Protein AF-A0A2D6E427-F1 (afdb_monomer_lite)

Sequence (183 aa):
AFHEANWQTKQHKFNTPLPWEFDEELAKQRVQNMKKRNGVFSLFGDIAFYYLNYLDYFIENYPTLKIVHIYRDKESVVNSYLAKTSKEESLREYDNWTTNAKSIDKIWTPCFPKYDTADKKEAIGLYYDEYIEATKKYKNRMLEINVEEINTFEGRSRIFEYLEIPYSSRKYDAVRENAILNL

pLDDT: mean 85.45, std 18.9, range [26.45, 98.62]

Structure (mmCIF, N/CA/C/O backbone):
data_AF-A0A2D6E427-F1
#
_entry.id   AF-A0A2D6E427-F1
#
loop_
_atom_site.group_PDB
_atom_site.id
_atom_site.type_symbol
_atom_site.label_atom_id
_atom_site.label_alt_id
_atom_site.label_comp_id
_atom_site.label_asym_id
_atom_site.label_entity_id
_atom_site.label_seq_id
_atom_site.pdbx_PDB_ins_code
_atom_site.Cartn_x
_atom_site.Cartn_y
_atom_site.Cartn_z
_atom_site.occupancy
_atom_site.B_iso_or_equiv
_atom_site.auth_seq_id
_atom_site.auth_comp_id
_atom_site.auth_asym_id
_atom_site.auth_atom_id
_atom_site.pdbx_PDB_model_num
ATOM 1 N N . ALA A 1 1 ? 0.350 12.565 19.044 1.00 27.22 1 ALA A N 1
ATOM 2 C CA . ALA A 1 1 ? 1.233 13.111 17.999 1.00 27.22 1 ALA A CA 1
ATOM 3 C C . ALA A 1 1 ? 1.230 12.118 16.847 1.00 27.22 1 ALA A C 1
ATOM 5 O O . ALA A 1 1 ? 1.673 10.993 17.045 1.00 27.22 1 ALA A O 1
ATOM 6 N N . PHE A 1 2 ? 0.637 12.471 15.704 1.00 26.45 2 PHE A N 1
ATOM 7 C CA . PHE A 1 2 ? 0.797 11.676 14.485 1.00 26.45 2 PHE A CA 1
ATOM 8 C C . PHE A 1 2 ? 2.285 11.732 14.138 1.00 26.45 2 PHE A C 1
ATOM 10 O O . PHE A 1 2 ? 2.817 12.809 13.885 1.00 26.45 2 PHE A O 1
ATOM 17 N N . HIS A 1 3 ? 2.984 10.604 14.250 1.00 30.56 3 HIS A N 1
ATOM 18 C CA . HIS A 1 3 ? 4.378 10.529 13.841 1.00 30.56 3 HIS A CA 1
ATOM 19 C C . HIS A 1 3 ? 4.402 10.506 12.319 1.00 30.56 3 HIS A C 1
ATOM 21 O O . HIS A 1 3 ? 4.300 9.449 11.701 1.00 30.56 3 HIS A O 1
ATOM 27 N N . GLU A 1 4 ? 4.472 11.703 11.743 1.00 32.72 4 GLU A N 1
ATOM 28 C CA . GLU A 1 4 ? 4.736 11.925 10.332 1.00 32.72 4 GLU A CA 1
ATOM 29 C C . GLU A 1 4 ? 5.910 11.044 9.897 1.00 32.72 4 GLU A C 1
ATOM 31 O O . GLU A 1 4 ? 6.992 11.059 10.498 1.00 32.72 4 GLU A O 1
ATOM 36 N N . ALA A 1 5 ? 5.697 10.263 8.838 1.00 37.47 5 ALA A N 1
ATOM 37 C CA . ALA A 1 5 ? 6.803 9.825 8.011 1.00 37.47 5 ALA A CA 1
ATOM 38 C C . ALA A 1 5 ? 7.556 11.099 7.616 1.00 37.47 5 ALA A C 1
ATOM 40 O O . ALA A 1 5 ? 7.002 11.972 6.954 1.00 37.47 5 ALA A O 1
ATOM 41 N N . ASN A 1 6 ? 8.782 11.266 8.107 1.00 33.50 6 ASN A N 1
ATOM 42 C CA . ASN A 1 6 ? 9.575 12.433 7.770 1.00 33.50 6 ASN A CA 1
ATOM 43 C C . ASN A 1 6 ? 10.082 12.249 6.333 1.00 33.50 6 ASN A C 1
ATOM 45 O O . ASN A 1 6 ? 11.146 11.674 6.096 1.00 33.50 6 ASN A O 1
ATOM 49 N N . TRP A 1 7 ? 9.269 12.677 5.365 1.00 36.25 7 TRP A N 1
ATOM 50 C CA . TRP A 1 7 ? 9.547 12.547 3.932 1.00 36.25 7 TRP A CA 1
ATOM 51 C C . TRP A 1 7 ? 10.840 13.269 3.528 1.00 36.25 7 TRP A C 1
ATOM 53 O O . TRP A 1 7 ? 11.494 12.862 2.571 1.00 36.25 7 TRP A O 1
ATOM 63 N N . GLN A 1 8 ? 11.255 14.289 4.290 1.00 33.56 8 GLN A N 1
ATOM 64 C CA . GLN A 1 8 ? 12.453 15.084 4.010 1.00 33.56 8 GLN A CA 1
ATOM 65 C C . GLN A 1 8 ? 13.760 14.345 4.320 1.00 33.56 8 GLN A C 1
ATOM 67 O O . GLN A 1 8 ? 14.773 14.611 3.679 1.00 33.56 8 GLN A O 1
ATOM 72 N N . THR A 1 9 ? 13.767 13.392 5.258 1.00 37.06 9 THR A N 1
ATOM 73 C CA . THR A 1 9 ? 14.988 12.646 5.616 1.00 37.06 9 THR A CA 1
ATOM 74 C C . THR A 1 9 ? 15.043 11.241 5.022 1.00 37.06 9 THR A C 1
ATOM 76 O O . THR A 1 9 ? 16.031 10.541 5.240 1.00 37.06 9 THR A O 1
ATOM 79 N N . LYS A 1 10 ? 13.992 10.797 4.306 1.00 41.84 10 LYS A N 1
ATOM 80 C CA . LYS A 1 10 ? 13.805 9.403 3.838 1.00 41.84 10 LYS A CA 1
ATOM 81 C C . LYS A 1 10 ? 14.060 8.345 4.929 1.00 41.84 10 LYS A C 1
ATOM 83 O O . LYS A 1 10 ? 14.270 7.173 4.631 1.00 41.84 10 LYS A O 1
ATOM 88 N N . GLN A 1 11 ? 14.038 8.745 6.199 1.00 38.62 11 GLN A N 1
ATOM 89 C CA . GLN A 1 11 ? 14.210 7.870 7.344 1.00 38.62 11 GLN A CA 1
ATOM 90 C C . GLN A 1 11 ? 12.871 7.770 8.054 1.00 38.62 11 GLN A C 1
ATOM 92 O O . GLN A 1 11 ? 12.480 8.641 8.835 1.00 38.62 11 GLN A O 1
ATOM 97 N N . HIS A 1 12 ? 12.204 6.637 7.862 1.00 47.53 12 HIS A N 1
ATOM 98 C CA . HIS A 1 12 ? 11.320 6.116 8.889 1.00 47.53 12 HIS A CA 1
ATOM 99 C C . HIS A 1 12 ? 12.203 5.790 10.098 1.00 47.53 12 HIS A C 1
ATOM 101 O O . HIS A 1 12 ? 12.677 4.666 10.224 1.00 47.53 12 HIS A O 1
ATOM 107 N N . LYS A 1 13 ? 12.455 6.766 10.984 1.00 44.38 13 LYS A N 1
ATOM 108 C CA . LYS A 1 13 ? 13.312 6.611 12.181 1.00 44.38 13 LYS A CA 1
ATOM 109 C C . LYS A 1 13 ? 12.976 5.382 13.047 1.00 44.38 13 LYS A C 1
ATOM 111 O O . LYS A 1 13 ? 13.760 5.039 13.921 1.00 44.38 13 LYS A O 1
ATOM 116 N N . PHE A 1 14 ? 11.832 4.730 12.814 1.00 49.75 14 PHE A N 1
ATOM 117 C CA . PHE A 1 14 ? 11.330 3.627 13.622 1.00 49.75 14 PHE A CA 1
ATOM 118 C C . PHE A 1 14 ? 10.862 2.383 12.846 1.00 49.75 14 PHE A C 1
ATOM 120 O O . PHE A 1 14 ? 10.553 1.400 13.506 1.00 49.75 14 PHE A O 1
ATOM 127 N N . ASN A 1 15 ? 10.791 2.389 11.505 1.00 65.88 15 ASN A N 1
ATOM 128 C CA . ASN A 1 15 ? 10.257 1.252 10.731 1.00 65.88 15 ASN A CA 1
ATOM 129 C C . ASN A 1 15 ? 10.955 1.110 9.365 1.00 65.88 15 ASN A C 1
ATOM 131 O O . ASN A 1 15 ? 10.608 1.811 8.417 1.00 65.88 15 ASN A O 1
ATOM 135 N N . THR A 1 16 ? 11.893 0.172 9.245 1.00 80.94 16 THR A N 1
ATOM 136 C CA . THR A 1 16 ? 12.463 -0.234 7.949 1.00 80.94 16 THR A CA 1
ATOM 137 C C . THR A 1 16 ? 11.348 -0.727 7.022 1.00 80.94 16 THR A C 1
ATOM 139 O O . THR A 1 16 ? 10.524 -1.524 7.485 1.00 80.94 16 THR A O 1
ATOM 142 N N . PRO A 1 17 ? 11.282 -0.275 5.754 1.00 90.56 17 PRO A N 1
ATOM 143 C CA . PRO A 1 17 ? 10.350 -0.825 4.774 1.00 90.56 17 PRO A CA 1
ATOM 144 C C . PRO A 1 17 ? 10.438 -2.352 4.707 1.00 90.56 17 PRO A C 1
ATOM 146 O O . PRO A 1 17 ? 11.528 -2.909 4.833 1.00 90.56 17 PRO A O 1
ATOM 149 N N . LEU A 1 18 ? 9.296 -3.024 4.562 1.00 94.56 18 LEU A N 1
ATOM 150 C CA . LEU A 1 18 ? 9.284 -4.478 4.415 1.00 94.56 18 LEU A CA 1
ATOM 151 C C . LEU A 1 18 ? 9.509 -4.839 2.941 1.00 94.56 18 LEU A C 1
ATOM 153 O O . LEU A 1 18 ? 9.053 -4.084 2.074 1.00 94.56 18 LEU A O 1
ATOM 157 N N . PRO A 1 19 ? 10.220 -5.938 2.644 1.00 96.69 19 PRO A N 1
ATOM 158 C CA . PRO A 1 19 ? 10.336 -6.421 1.278 1.00 96.69 19 PRO A CA 1
ATOM 159 C C . PRO A 1 19 ? 8.968 -6.805 0.693 1.00 96.69 19 PRO A C 1
ATOM 161 O O . PRO A 1 19 ? 7.983 -6.921 1.415 1.00 96.69 19 PRO A O 1
ATOM 164 N N . TRP A 1 20 ? 8.891 -6.952 -0.630 1.00 97.12 20 TRP A N 1
ATOM 165 C CA . TRP A 1 20 ? 7.687 -7.469 -1.284 1.00 97.12 20 TRP A CA 1
ATOM 166 C C . TRP A 1 20 ? 7.424 -8.907 -0.842 1.00 97.12 20 TRP A C 1
ATOM 168 O O . TRP A 1 20 ? 6.327 -9.229 -0.398 1.00 97.12 20 TRP A O 1
ATOM 178 N N . GLU A 1 21 ? 8.452 -9.750 -0.906 1.00 97.00 21 GLU A N 1
ATOM 179 C CA . GLU A 1 21 ? 8.378 -11.126 -0.432 1.00 97.00 21 GLU A CA 1
ATOM 180 C C . GLU A 1 21 ? 8.183 -11.170 1.082 1.00 97.00 21 GLU A C 1
ATOM 182 O O . GLU A 1 21 ? 8.862 -10.459 1.828 1.00 97.00 21 GLU A O 1
ATOM 187 N N . PHE A 1 22 ? 7.262 -12.019 1.538 1.00 97.81 22 PHE A N 1
ATOM 188 C CA . PHE A 1 22 ? 6.974 -12.157 2.959 1.00 97.81 22 PHE A CA 1
ATOM 189 C C . PHE A 1 22 ? 8.235 -12.558 3.738 1.00 97.81 22 PHE A C 1
ATOM 191 O O . PHE A 1 22 ? 8.923 -13.519 3.403 1.00 97.81 22 PHE A O 1
ATOM 198 N N . ASP A 1 23 ? 8.500 -11.823 4.817 1.00 97.75 23 ASP A N 1
ATOM 199 C CA . ASP A 1 23 ? 9.608 -12.069 5.739 1.00 97.75 23 ASP A CA 1
ATOM 200 C C . ASP A 1 23 ? 9.039 -12.109 7.156 1.00 97.75 23 ASP A C 1
ATOM 202 O O . ASP A 1 23 ? 8.645 -11.081 7.714 1.00 97.75 23 ASP A O 1
ATOM 206 N N . GLU A 1 24 ? 8.957 -13.310 7.723 1.00 96.88 24 GLU A N 1
ATOM 207 C CA . GLU A 1 24 ? 8.313 -13.539 9.014 1.00 96.88 24 GLU A CA 1
ATOM 208 C C . GLU A 1 24 ? 8.981 -12.755 10.147 1.00 96.88 24 GLU A C 1
ATOM 210 O O . GLU A 1 24 ? 8.297 -12.202 11.013 1.00 96.88 24 GLU A O 1
ATOM 215 N N . GLU A 1 25 ? 10.311 -12.651 10.149 1.00 95.81 25 GLU A N 1
ATOM 216 C CA . GLU A 1 25 ? 11.005 -12.035 11.274 1.00 95.81 25 GLU A CA 1
ATOM 217 C C . GLU A 1 25 ? 10.895 -10.507 11.226 1.00 95.81 25 GLU A C 1
ATOM 219 O O . GLU A 1 25 ? 10.687 -9.852 12.254 1.00 95.81 25 GLU A O 1
ATOM 224 N N . LEU A 1 26 ? 10.909 -9.915 10.029 1.00 94.81 26 LEU A N 1
ATOM 225 C CA . LEU A 1 26 ? 10.569 -8.502 9.856 1.00 94.81 26 LEU A CA 1
ATOM 226 C C . LEU A 1 26 ? 9.087 -8.227 10.160 1.00 94.81 26 LEU A C 1
ATOM 228 O O . LEU A 1 26 ? 8.768 -7.197 10.769 1.00 94.81 26 LEU A O 1
ATOM 232 N N . ALA A 1 27 ? 8.179 -9.142 9.806 1.00 95.31 27 ALA A N 1
ATOM 233 C CA . ALA A 1 27 ? 6.759 -9.048 10.150 1.00 95.31 27 ALA A CA 1
ATOM 234 C C . ALA A 1 27 ? 6.557 -9.037 11.671 1.00 95.31 27 ALA A C 1
ATOM 236 O O . ALA A 1 27 ? 5.866 -8.169 12.218 1.00 95.31 27 ALA A O 1
ATOM 237 N N . LYS A 1 28 ? 7.220 -9.956 12.376 1.00 94.81 28 LYS A N 1
ATOM 238 C CA . LYS A 1 28 ? 7.206 -10.056 13.836 1.00 94.81 28 LYS A CA 1
ATOM 239 C C . LYS A 1 28 ? 7.755 -8.800 14.495 1.00 94.81 28 LYS A C 1
ATOM 241 O O . LYS A 1 28 ? 7.108 -8.263 15.398 1.00 94.81 28 LYS A O 1
ATOM 246 N N . GLN A 1 29 ? 8.881 -8.275 14.018 1.00 92.06 29 GLN A N 1
ATOM 247 C CA . GLN A 1 29 ? 9.423 -7.000 14.499 1.00 92.06 29 GLN A CA 1
ATOM 248 C C . GLN A 1 29 ? 8.440 -5.841 14.277 1.00 92.06 29 GLN A C 1
ATOM 250 O O . GLN A 1 29 ? 8.225 -5.029 15.185 1.00 92.06 29 GLN A O 1
ATOM 255 N N . ARG A 1 30 ? 7.785 -5.774 13.107 1.00 91.31 30 ARG A N 1
ATOM 256 C CA . ARG A 1 30 ? 6.778 -4.742 12.809 1.00 91.31 30 ARG A CA 1
ATOM 257 C C . ARG A 1 30 ? 5.603 -4.810 13.781 1.00 91.31 30 ARG A C 1
ATOM 259 O O . ARG A 1 30 ? 5.250 -3.783 14.363 1.00 91.31 30 ARG A O 1
ATOM 266 N N . VAL A 1 31 ? 5.051 -6.002 14.009 1.00 90.62 31 VAL A N 1
ATOM 267 C CA . VAL A 1 31 ? 3.972 -6.232 14.982 1.00 90.62 31 VAL A CA 1
ATOM 268 C C . VAL A 1 31 ? 4.412 -5.825 16.388 1.00 90.62 31 VAL A C 1
ATOM 270 O O . VAL A 1 31 ? 3.696 -5.094 17.066 1.00 90.62 31 VAL A O 1
ATOM 273 N N . GLN A 1 32 ? 5.606 -6.218 16.839 1.00 89.06 32 GLN A N 1
ATOM 274 C CA . GLN A 1 32 ? 6.114 -5.819 18.158 1.00 89.06 32 GLN A CA 1
ATOM 275 C C . GLN A 1 32 ? 6.208 -4.293 18.303 1.00 89.06 32 GLN A C 1
ATOM 277 O O . GLN A 1 32 ? 5.824 -3.743 19.338 1.00 89.06 32 GLN A O 1
ATOM 282 N N . ASN A 1 33 ? 6.666 -3.589 17.266 1.00 85.12 33 ASN A N 1
ATOM 283 C CA . ASN A 1 33 ? 6.737 -2.128 17.269 1.00 85.12 33 ASN A CA 1
ATOM 284 C C . ASN A 1 33 ? 5.354 -1.469 17.272 1.00 85.12 33 ASN A C 1
ATOM 286 O O . ASN A 1 33 ? 5.157 -0.471 17.965 1.00 85.12 33 ASN A O 1
ATOM 290 N N . MET A 1 34 ? 4.381 -2.033 16.557 1.00 84.19 34 MET A N 1
ATOM 291 C CA . MET A 1 34 ? 2.991 -1.576 16.595 1.00 84.19 34 MET A CA 1
ATOM 292 C C . MET A 1 34 ? 2.346 -1.821 17.970 1.00 84.19 34 MET A C 1
ATOM 294 O O . MET A 1 34 ? 1.687 -0.926 18.499 1.00 84.19 34 MET A O 1
ATOM 298 N N . LYS A 1 35 ? 2.591 -2.971 18.622 1.00 84.19 35 LYS A N 1
ATOM 299 C CA . LYS A 1 35 ? 2.054 -3.283 19.966 1.00 84.19 35 LYS A CA 1
ATOM 300 C C . LYS A 1 35 ? 2.537 -2.284 21.019 1.00 84.19 35 LYS A C 1
ATOM 302 O O . LYS A 1 35 ? 1.753 -1.900 21.882 1.00 84.19 35 LYS A O 1
ATOM 307 N N . LYS A 1 36 ? 3.773 -1.782 20.905 1.00 82.81 36 LYS A N 1
ATOM 308 C CA . LYS A 1 36 ? 4.289 -0.707 21.778 1.00 82.81 36 LYS A CA 1
ATOM 309 C C . LYS A 1 36 ? 3.474 0.592 21.671 1.00 82.81 36 LYS A C 1
ATOM 311 O O . LYS A 1 36 ? 3.374 1.317 22.652 1.00 82.81 36 LYS A O 1
ATOM 316 N N . ARG A 1 37 ? 2.878 0.889 20.507 1.00 74.38 37 ARG A N 1
ATOM 317 C CA . ARG A 1 37 ? 2.044 2.090 20.284 1.00 74.38 37 ARG A CA 1
ATOM 318 C C . ARG A 1 37 ? 0.613 1.921 20.796 1.00 74.38 37 ARG A C 1
ATOM 320 O O . ARG A 1 37 ? 0.012 2.902 21.223 1.00 74.38 37 ARG A O 1
ATOM 327 N N . ASN A 1 38 ? 0.103 0.688 20.801 1.00 68.88 38 ASN A N 1
ATOM 328 C CA . ASN A 1 38 ? -1.242 0.360 21.284 1.00 68.88 38 ASN A CA 1
ATOM 329 C C . ASN A 1 38 ? -1.460 0.732 22.764 1.00 68.88 38 ASN A C 1
ATOM 331 O O . ASN A 1 38 ? -2.575 1.021 23.172 1.00 68.88 38 ASN A O 1
ATOM 335 N N . GLY A 1 39 ? -0.394 0.764 23.572 1.00 66.62 39 GLY A N 1
ATOM 336 C CA . GLY A 1 39 ? -0.472 1.211 24.968 1.00 66.62 39 GLY A CA 1
ATOM 337 C C . GLY A 1 39 ? -0.607 2.729 25.151 1.00 66.62 39 GLY A C 1
ATOM 338 O O . GLY A 1 39 ? -0.823 3.178 26.271 1.00 66.62 39 GLY A O 1
ATOM 339 N N . VAL A 1 40 ? -0.452 3.522 24.083 1.00 69.75 40 VAL A N 1
ATOM 340 C CA . VAL A 1 40 ? -0.400 4.996 24.140 1.00 69.75 40 VAL A CA 1
ATOM 341 C C . VAL A 1 40 ? -1.606 5.641 23.459 1.00 69.75 40 VAL A C 1
ATOM 343 O O . VAL A 1 40 ? -2.093 6.673 23.917 1.00 69.75 40 VAL A O 1
ATOM 346 N N . PHE A 1 41 ? -2.092 5.052 22.366 1.00 69.81 41 PHE A N 1
ATOM 347 C CA . PHE A 1 41 ? -3.203 5.588 21.582 1.00 69.81 41 PHE A CA 1
ATOM 348 C C . PHE A 1 41 ? -4.323 4.557 21.478 1.00 69.81 41 PHE A C 1
ATOM 350 O O . PHE A 1 41 ? -4.061 3.399 21.169 1.00 69.81 41 PHE A O 1
ATOM 357 N N . SER A 1 42 ? -5.570 4.996 21.668 1.00 73.75 42 SER A N 1
ATOM 358 C CA . SER A 1 42 ? -6.763 4.158 21.480 1.00 73.75 42 SER A CA 1
ATOM 359 C C . SER A 1 42 ? -6.990 3.753 20.020 1.00 73.75 42 SER A C 1
ATOM 361 O O . SER A 1 42 ? -7.649 2.754 19.755 1.00 73.75 42 SER A O 1
ATOM 363 N N . LEU A 1 43 ? -6.434 4.521 19.079 1.00 80.62 43 LEU A N 1
ATOM 364 C CA . LEU A 1 43 ? -6.434 4.241 17.650 1.00 80.62 43 LEU A CA 1
ATOM 365 C C . LEU A 1 43 ? -5.114 4.726 17.047 1.00 80.62 43 LEU A C 1
ATOM 367 O O . LEU A 1 43 ? -4.691 5.861 17.278 1.00 80.62 43 LEU A O 1
ATOM 371 N N . PHE A 1 44 ? -4.475 3.880 16.247 1.00 84.88 44 PHE A N 1
ATOM 372 C CA . PHE A 1 44 ? -3.330 4.250 15.425 1.00 84.88 44 PHE A CA 1
ATOM 373 C C . PHE A 1 44 ? -3.440 3.567 14.063 1.00 84.88 44 PHE A C 1
ATOM 375 O O . PHE A 1 44 ? -4.066 2.518 13.933 1.00 84.88 44 PHE A O 1
ATOM 382 N N . GLY A 1 45 ? -2.818 4.167 13.054 1.00 86.12 45 GLY A N 1
ATOM 383 C CA . GLY A 1 45 ? -2.724 3.609 11.711 1.00 86.12 45 GLY A CA 1
ATOM 384 C C . GLY A 1 45 ? -1.290 3.660 11.202 1.00 86.12 45 GLY A C 1
ATOM 385 O O . GLY A 1 45 ? -0.467 4.433 11.699 1.00 86.12 45 GLY A O 1
ATOM 386 N N . ASP A 1 46 ? -1.001 2.825 10.215 1.00 87.75 46 ASP A N 1
ATOM 387 C CA . ASP A 1 46 ? 0.214 2.871 9.403 1.00 87.75 46 ASP A CA 1
ATOM 388 C C . ASP A 1 46 ? -0.205 2.627 7.944 1.00 87.75 46 ASP A C 1
ATOM 390 O O . ASP A 1 46 ? -1.244 2.011 7.693 1.00 87.75 46 ASP A O 1
ATOM 394 N N . ILE A 1 47 ? 0.564 3.140 6.988 1.00 88.88 47 ILE A N 1
ATOM 395 C CA . ILE A 1 47 ? 0.248 3.048 5.560 1.00 88.88 47 ILE A CA 1
ATOM 396 C C . ILE A 1 47 ? 1.483 2.609 4.786 1.00 88.88 47 ILE A C 1
ATOM 398 O O . ILE A 1 47 ? 2.519 3.271 4.790 1.00 88.88 47 ILE A O 1
ATOM 402 N N . ALA A 1 48 ? 1.359 1.481 4.096 1.00 92.25 48 ALA A N 1
ATOM 403 C CA . ALA A 1 48 ? 2.362 1.001 3.165 1.00 92.25 48 ALA A CA 1
ATOM 404 C C . ALA A 1 48 ? 1.730 0.027 2.173 1.00 92.25 48 ALA A C 1
ATOM 406 O O . ALA A 1 48 ? 0.949 -0.837 2.562 1.00 92.25 48 ALA A O 1
ATOM 407 N N . PHE A 1 49 ? 2.111 0.137 0.902 1.00 93.75 49 PHE A N 1
ATOM 408 C CA . PHE A 1 49 ? 1.631 -0.772 -0.139 1.00 93.75 49 PHE A CA 1
ATOM 409 C C . PHE A 1 49 ? 2.114 -2.211 0.108 1.00 93.75 49 PHE A C 1
ATOM 411 O O . PHE A 1 49 ? 1.326 -3.146 0.006 1.00 93.75 49 PHE A O 1
ATOM 418 N N . TYR A 1 50 ? 3.368 -2.384 0.541 1.00 94.81 50 TYR A N 1
ATOM 419 C CA . TYR A 1 50 ? 3.978 -3.694 0.783 1.00 94.81 50 TYR A CA 1
ATOM 420 C C . TYR A 1 50 ? 3.290 -4.503 1.892 1.00 94.81 50 TYR A C 1
ATOM 422 O O . TYR A 1 50 ? 3.524 -5.697 2.004 1.00 94.81 50 TYR A O 1
ATOM 430 N N . TYR A 1 51 ? 2.414 -3.902 2.705 1.00 96.19 51 TYR A N 1
ATOM 431 C CA . TYR A 1 51 ? 1.670 -4.633 3.732 1.00 96.19 51 TYR A CA 1
ATOM 432 C C . TYR A 1 51 ? 0.709 -5.682 3.200 1.00 96.19 51 TYR A C 1
ATOM 434 O O . TYR A 1 51 ? 0.369 -6.584 3.961 1.00 96.19 51 TYR A O 1
ATOM 442 N N . LEU A 1 52 ? 0.309 -5.601 1.929 1.00 96.94 52 LEU A N 1
ATOM 443 C CA . LEU A 1 52 ? -0.567 -6.590 1.306 1.00 96.94 52 LEU A CA 1
ATOM 444 C C . LEU A 1 52 ? -0.057 -8.027 1.515 1.00 96.94 52 LEU A C 1
ATOM 446 O O . LEU A 1 52 ? -0.830 -8.903 1.904 1.00 96.94 52 LEU A O 1
ATOM 450 N N . ASN A 1 53 ? 1.255 -8.232 1.385 1.00 97.75 53 ASN A N 1
ATOM 451 C CA . ASN A 1 53 ? 1.898 -9.546 1.505 1.00 97.75 53 ASN A CA 1
ATOM 452 C C . ASN A 1 53 ? 2.111 -10.001 2.957 1.00 97.75 53 ASN A C 1
ATOM 454 O O . ASN A 1 53 ? 2.562 -11.113 3.203 1.00 97.75 53 ASN A O 1
ATOM 458 N N . TYR A 1 54 ? 1.756 -9.158 3.926 1.00 97.75 54 TYR A N 1
ATOM 459 C CA . TYR A 1 54 ? 1.879 -9.423 5.361 1.00 97.75 54 TYR A CA 1
ATOM 460 C C . TYR A 1 54 ? 0.519 -9.470 6.066 1.00 97.75 54 TYR A C 1
ATOM 462 O O . TYR A 1 54 ? 0.468 -9.654 7.284 1.00 97.75 54 TYR A O 1
ATOM 470 N N . LEU A 1 55 ? -0.585 -9.284 5.331 1.00 96.75 55 LEU A N 1
ATOM 471 C CA . LEU A 1 55 ? -1.912 -9.140 5.925 1.00 96.75 55 LEU A CA 1
ATOM 472 C C . LEU A 1 55 ? -2.355 -10.375 6.707 1.00 96.75 55 LEU A C 1
ATOM 474 O O . LEU A 1 55 ? -2.907 -10.189 7.785 1.00 96.75 55 LEU A O 1
ATOM 478 N N . ASP A 1 56 ? -2.085 -11.597 6.240 1.00 97.06 56 ASP A N 1
ATOM 479 C CA . ASP A 1 56 ? -2.411 -12.810 7.008 1.00 97.06 56 ASP A CA 1
ATOM 480 C C . ASP A 1 56 ? -1.770 -12.766 8.402 1.00 97.06 56 ASP A C 1
ATOM 482 O O . ASP A 1 56 ? -2.464 -12.812 9.419 1.00 97.06 56 ASP A O 1
ATOM 486 N N . TYR A 1 57 ? -0.452 -12.542 8.447 1.00 97.62 57 TYR A N 1
ATOM 487 C CA . TYR A 1 57 ? 0.305 -12.458 9.695 1.00 97.62 57 TYR A CA 1
ATOM 488 C C . TYR A 1 57 ? -0.198 -11.320 10.595 1.00 97.62 57 TYR A C 1
ATOM 490 O O . TYR A 1 57 ? -0.299 -11.466 11.818 1.00 97.62 57 TYR A O 1
ATOM 498 N N . PHE A 1 58 ? -0.533 -10.163 10.015 1.00 95.94 58 PHE A N 1
ATOM 499 C CA . PHE A 1 58 ? -1.067 -9.036 10.778 1.00 95.94 58 PHE A CA 1
ATOM 500 C C . PHE A 1 58 ? -2.472 -9.298 11.314 1.00 95.94 58 PHE A C 1
ATOM 502 O O . PHE A 1 58 ? -2.732 -8.938 12.458 1.00 95.94 58 PHE A O 1
ATOM 509 N N . ILE A 1 59 ? -3.356 -9.932 10.544 1.00 95.31 59 ILE A N 1
ATOM 510 C CA . ILE A 1 59 ? -4.720 -10.274 10.968 1.00 95.31 59 ILE A CA 1
ATOM 511 C C . ILE A 1 59 ? -4.681 -11.270 12.129 1.00 95.31 59 ILE A C 1
ATOM 513 O O . ILE A 1 59 ? -5.398 -11.086 13.112 1.00 95.31 59 ILE A O 1
ATOM 517 N N . GLU A 1 60 ? -3.813 -12.278 12.060 1.00 96.06 60 GLU A N 1
ATOM 518 C CA . GLU A 1 60 ? -3.617 -13.243 13.149 1.00 96.06 60 GLU A CA 1
ATOM 519 C C . GLU A 1 60 ? -3.124 -12.565 14.435 1.00 96.06 60 GLU A C 1
ATOM 521 O O . GLU A 1 60 ? -3.578 -12.877 15.537 1.00 96.06 60 GLU A O 1
ATOM 526 N N . ASN A 1 61 ? -2.223 -11.588 14.305 1.00 94.38 61 ASN A N 1
ATOM 527 C CA . ASN A 1 61 ? -1.643 -10.874 15.443 1.00 94.38 61 ASN A CA 1
ATOM 528 C C . ASN A 1 61 ? -2.489 -9.695 15.954 1.00 94.38 61 ASN A C 1
ATOM 530 O O . ASN A 1 61 ? -2.251 -9.223 17.074 1.00 94.38 61 ASN A O 1
ATOM 534 N N . TYR A 1 62 ? -3.450 -9.233 15.151 1.00 90.12 62 TYR A N 1
ATOM 535 C CA . TYR A 1 62 ? -4.399 -8.161 15.440 1.00 90.12 62 TYR A CA 1
ATOM 536 C C . TYR A 1 62 ? -5.792 -8.512 14.897 1.00 90.12 62 TYR A C 1
ATOM 538 O O . TYR A 1 62 ? -6.204 -7.998 13.855 1.00 90.12 62 TYR A O 1
ATOM 546 N N . PRO A 1 63 ? -6.584 -9.315 15.626 1.00 88.69 63 PRO A N 1
ATOM 547 C CA . PRO A 1 63 ? -7.923 -9.701 15.174 1.00 88.69 63 PRO A CA 1
ATOM 548 C C . PRO A 1 63 ? -8.871 -8.512 14.932 1.00 88.69 63 PRO A C 1
ATOM 550 O O . PRO A 1 63 ? -9.802 -8.603 14.128 1.00 88.69 63 PRO A O 1
ATOM 553 N N . THR A 1 64 ? -8.616 -7.387 15.611 1.00 88.81 64 THR A N 1
ATOM 554 C CA . THR A 1 64 ? -9.352 -6.120 15.495 1.00 88.81 64 THR A CA 1
ATOM 555 C C . THR A 1 64 ? -8.827 -5.194 14.392 1.00 88.81 64 THR A C 1
ATOM 557 O O . THR A 1 64 ? -9.353 -4.092 14.237 1.00 88.81 64 THR A O 1
ATOM 560 N N . LEU A 1 65 ? -7.806 -5.604 13.629 1.00 93.31 65 LEU A N 1
ATOM 561 C CA . LEU A 1 65 ? -7.247 -4.818 12.530 1.00 93.31 65 LEU A CA 1
ATOM 562 C C . LEU A 1 65 ? -8.337 -4.459 11.515 1.00 93.31 65 LEU A C 1
ATOM 564 O O . LEU A 1 65 ? -9.015 -5.331 10.966 1.00 93.31 65 LEU A O 1
ATOM 568 N N . LYS A 1 66 ? -8.459 -3.160 11.247 1.00 95.06 66 LYS A N 1
ATOM 569 C CA . LYS A 1 66 ? -9.280 -2.595 10.176 1.00 95.06 66 LYS A CA 1
ATOM 570 C C . LYS A 1 66 ? -8.366 -2.271 8.997 1.00 95.06 66 LYS A C 1
ATOM 572 O O . LYS A 1 66 ? -7.319 -1.653 9.186 1.00 95.06 66 LYS A O 1
ATOM 577 N N . ILE A 1 67 ? -8.749 -2.690 7.796 1.00 97.19 67 ILE A N 1
ATOM 578 C CA . ILE A 1 67 ? -7.940 -2.545 6.582 1.00 97.19 67 ILE A CA 1
ATOM 579 C C . ILE A 1 67 ? -8.657 -1.573 5.652 1.00 97.19 67 ILE A C 1
ATOM 581 O O . ILE A 1 67 ? -9.801 -1.803 5.271 1.00 97.19 67 ILE A O 1
ATOM 585 N N . VAL A 1 68 ? -7.986 -0.488 5.277 1.00 97.06 68 VAL A N 1
ATOM 586 C CA . VAL A 1 68 ? -8.480 0.439 4.255 1.00 97.06 68 VAL A CA 1
ATOM 587 C C . VAL A 1 68 ? -7.626 0.253 3.010 1.00 97.06 68 VAL A C 1
ATOM 589 O O . VAL A 1 68 ? -6.419 0.491 3.044 1.00 97.06 68 VAL A O 1
ATOM 592 N N . HIS A 1 69 ? -8.252 -0.191 1.927 1.00 97.25 69 HIS A N 1
ATOM 593 C CA . HIS A 1 69 ? -7.633 -0.318 0.618 1.00 97.25 69 HIS A CA 1
ATOM 594 C C . HIS A 1 69 ? -7.994 0.911 -0.220 1.00 97.25 69 HIS A C 1
ATOM 596 O O . HIS A 1 69 ? -9.157 1.137 -0.555 1.00 97.25 69 HIS A O 1
ATOM 602 N N . ILE A 1 70 ? -6.979 1.719 -0.523 1.00 95.25 70 ILE A N 1
ATOM 603 C CA . ILE A 1 70 ? -7.110 2.907 -1.366 1.00 95.25 70 ILE A CA 1
ATOM 604 C C . ILE A 1 70 ? -6.689 2.528 -2.778 1.00 95.25 70 ILE A C 1
ATOM 606 O O . ILE A 1 70 ? -5.558 2.081 -2.973 1.00 95.25 70 ILE A O 1
ATOM 610 N N . TYR A 1 71 ? -7.564 2.751 -3.752 1.00 94.88 71 TYR A N 1
ATOM 611 C CA . TYR A 1 71 ? -7.299 2.405 -5.146 1.00 94.88 71 TYR A CA 1
ATOM 612 C C . TYR A 1 71 ? -7.588 3.571 -6.097 1.00 94.88 71 TYR A C 1
ATOM 614 O O . TYR A 1 71 ? -8.252 4.546 -5.749 1.00 94.88 71 TYR A O 1
ATOM 622 N N . ARG A 1 72 ? -7.053 3.468 -7.312 1.00 95.06 72 ARG A N 1
ATOM 623 C CA . ARG A 1 72 ? -7.363 4.317 -8.471 1.00 95.06 72 ARG A CA 1
ATOM 624 C C . ARG A 1 72 ? -7.056 3.540 -9.749 1.00 95.06 72 ARG A C 1
ATOM 626 O O . ARG A 1 72 ? -6.566 2.411 -9.664 1.00 95.06 72 ARG A O 1
ATOM 633 N N . ASP A 1 73 ? -7.334 4.117 -10.911 1.00 95.81 73 ASP A N 1
ATOM 634 C CA . ASP A 1 73 ? -7.117 3.450 -12.193 1.00 95.81 73 ASP A CA 1
ATOM 635 C C . ASP A 1 73 ? -5.634 3.129 -12.464 1.00 95.81 73 ASP A C 1
ATOM 637 O O . ASP A 1 73 ? -4.709 3.785 -11.970 1.00 95.81 73 ASP A O 1
ATOM 641 N N . LYS A 1 74 ? -5.420 2.082 -13.266 1.00 97.62 74 LYS A N 1
ATOM 642 C CA . LYS A 1 74 ? -4.096 1.550 -13.596 1.00 97.62 74 LYS A CA 1
ATOM 643 C C . LYS A 1 74 ? -3.195 2.583 -14.264 1.00 97.62 74 LYS A C 1
ATOM 645 O O . LYS A 1 74 ? -2.050 2.739 -13.846 1.00 97.62 74 LYS A O 1
ATOM 650 N N . GLU A 1 75 ? -3.692 3.286 -15.280 1.00 97.38 75 GLU A N 1
ATOM 651 C CA . GLU A 1 75 ? -2.888 4.249 -16.042 1.00 97.38 75 GLU A CA 1
ATOM 652 C C . GLU A 1 75 ? -2.411 5.396 -15.142 1.00 97.38 75 GLU A C 1
ATOM 654 O O . GLU A 1 75 ? -1.233 5.750 -15.170 1.00 97.38 75 GLU A O 1
ATOM 659 N N . SER A 1 76 ? -3.268 5.913 -14.260 1.00 95.31 76 SER A N 1
ATOM 660 C CA . SER A 1 76 ? -2.895 6.923 -13.262 1.00 95.31 76 SER A CA 1
ATOM 661 C C . SER A 1 76 ? -1.815 6.427 -12.296 1.00 95.31 76 SER A C 1
ATOM 663 O O . SER A 1 76 ? -0.868 7.156 -11.978 1.00 95.31 76 SER A O 1
ATOM 665 N N . VAL A 1 77 ? -1.889 5.168 -11.843 1.00 95.88 77 VAL A N 1
ATOM 666 C CA . VAL A 1 77 ? -0.820 4.566 -11.025 1.00 95.88 77 VAL A CA 1
ATOM 667 C C . VAL A 1 77 ? 0.487 4.459 -11.805 1.00 95.88 77 VAL A C 1
ATOM 669 O O . VAL A 1 77 ? 1.522 4.905 -11.301 1.00 95.88 77 VAL A O 1
ATOM 672 N N . VAL A 1 78 ? 0.438 3.916 -13.020 1.00 97.56 78 VAL A N 1
ATOM 673 C CA . VAL A 1 78 ? 1.608 3.725 -13.885 1.00 97.56 78 VAL A CA 1
ATOM 674 C C . VAL A 1 78 ? 2.297 5.059 -14.166 1.00 97.56 78 VAL A C 1
ATOM 676 O O . VAL A 1 78 ? 3.489 5.206 -13.890 1.00 97.56 78 VAL A O 1
ATOM 679 N N . ASN A 1 79 ? 1.544 6.062 -14.617 1.00 95.38 79 ASN A N 1
ATOM 680 C CA . ASN A 1 79 ? 2.070 7.390 -14.932 1.00 95.38 79 ASN A CA 1
ATOM 681 C C . ASN A 1 79 ? 2.671 8.069 -13.697 1.00 95.38 79 ASN A C 1
ATOM 683 O O . ASN A 1 79 ? 3.752 8.650 -13.768 1.00 95.38 79 ASN A O 1
ATOM 687 N N . SER A 1 80 ? 2.032 7.929 -12.534 1.00 92.75 80 SER A N 1
ATOM 688 C CA . SER A 1 80 ? 2.553 8.496 -11.290 1.00 92.75 80 SER A CA 1
ATOM 689 C C . SER A 1 80 ? 3.870 7.860 -10.847 1.00 92.75 80 SER A C 1
ATOM 691 O O . SER A 1 80 ? 4.742 8.568 -10.344 1.00 92.75 80 SER A O 1
ATOM 693 N N . TYR A 1 81 ? 4.043 6.545 -11.012 1.00 94.75 81 TYR A N 1
ATOM 694 C CA . TYR A 1 81 ? 5.327 5.910 -10.718 1.00 94.75 81 TYR A CA 1
ATOM 695 C C . TYR A 1 81 ? 6.397 6.310 -11.728 1.00 94.75 81 TYR A C 1
ATOM 697 O O . TYR A 1 81 ? 7.513 6.609 -11.307 1.00 94.75 81 TYR A O 1
ATOM 705 N N . LEU A 1 82 ? 6.074 6.364 -13.024 1.00 95.25 82 LEU A N 1
ATOM 706 C CA . LEU A 1 82 ? 7.008 6.825 -14.053 1.00 95.25 82 LEU A CA 1
ATOM 707 C C . LEU A 1 82 ? 7.529 8.234 -13.743 1.00 95.25 82 LEU A C 1
ATOM 709 O O . LEU A 1 82 ? 8.745 8.414 -13.695 1.00 95.25 82 LEU A O 1
ATOM 713 N N . ALA A 1 83 ? 6.641 9.181 -13.424 1.00 91.31 83 ALA A N 1
ATOM 714 C CA . ALA A 1 83 ? 7.009 10.549 -13.051 1.00 91.31 83 ALA A CA 1
ATOM 715 C C . ALA A 1 83 ? 7.942 10.584 -11.825 1.00 91.31 83 ALA A C 1
ATOM 717 O O . ALA A 1 83 ? 9.079 11.049 -11.926 1.00 91.31 83 ALA A O 1
ATOM 718 N N . LYS A 1 84 ? 7.540 9.957 -10.709 1.00 88.62 84 LYS A N 1
ATOM 719 C CA . LYS A 1 84 ? 8.288 9.951 -9.430 1.00 88.62 84 LYS A CA 1
ATOM 720 C C . LYS A 1 84 ? 9.664 9.296 -9.486 1.00 88.62 84 LYS A C 1
ATOM 722 O O . LYS A 1 84 ? 10.499 9.490 -8.599 1.00 88.62 84 LYS A O 1
ATOM 727 N N . THR A 1 85 ? 9.870 8.436 -10.473 1.00 91.62 85 THR A N 1
ATOM 728 C CA . THR A 1 85 ? 11.106 7.669 -10.652 1.00 91.62 85 THR A CA 1
ATOM 729 C C . THR A 1 85 ? 11.900 8.133 -11.877 1.00 91.62 85 THR A C 1
ATOM 731 O O . THR A 1 85 ? 12.897 7.504 -12.241 1.00 91.62 85 THR A O 1
ATOM 734 N N . SER A 1 86 ? 11.468 9.233 -12.502 1.00 89.75 86 SER A N 1
ATOM 735 C CA . SER A 1 86 ? 12.186 9.962 -13.547 1.00 89.75 86 SER A CA 1
ATOM 736 C C . SER A 1 86 ? 13.179 10.964 -12.942 1.00 89.75 86 SER A C 1
ATOM 738 O O . SER A 1 86 ? 13.155 11.248 -11.742 1.00 89.75 86 SER A O 1
ATOM 740 N N . LYS A 1 87 ? 14.049 11.538 -13.779 1.00 83.62 87 LYS A N 1
ATOM 741 C CA . LYS A 1 87 ? 14.945 12.642 -13.380 1.00 83.62 87 LYS A CA 1
ATOM 742 C C . LYS A 1 87 ? 14.225 13.971 -13.143 1.00 83.62 87 LYS A C 1
ATOM 744 O O . LYS A 1 87 ? 14.828 14.859 -12.555 1.00 83.62 87 LYS A O 1
ATOM 749 N N . GLU A 1 88 ? 12.993 14.127 -13.616 1.00 77.94 88 GLU A N 1
ATOM 750 C CA . GLU A 1 88 ? 12.258 15.390 -13.494 1.00 77.94 88 GLU A CA 1
ATOM 751 C C . GLU A 1 88 ? 11.799 15.614 -12.050 1.00 77.94 88 GLU A C 1
ATOM 753 O O . GLU A 1 88 ? 11.935 16.713 -11.518 1.00 77.94 88 GLU A O 1
ATOM 758 N N . GLU A 1 89 ? 11.351 14.550 -11.378 1.00 74.31 89 GLU A N 1
ATOM 759 C CA . GLU A 1 89 ? 10.843 14.626 -10.001 1.00 74.31 89 GLU A CA 1
ATOM 760 C C . GLU A 1 89 ? 11.799 14.058 -8.947 1.00 74.31 89 GLU A C 1
ATOM 762 O O . GLU A 1 89 ? 11.521 14.103 -7.745 1.00 74.31 89 GLU A O 1
ATOM 767 N N . SER A 1 90 ? 12.932 13.491 -9.359 1.00 72.56 90 SER A N 1
ATOM 768 C CA . SER A 1 90 ? 13.866 12.865 -8.431 1.00 72.56 90 SER A CA 1
ATOM 769 C C . SER A 1 90 ? 15.322 13.150 -8.778 1.00 72.56 90 SER A C 1
ATOM 771 O O . SER A 1 90 ? 15.670 13.470 -9.909 1.00 72.56 90 SER A O 1
ATOM 773 N N . LEU A 1 91 ? 16.210 13.001 -7.788 1.00 77.31 91 LEU A N 1
ATOM 774 C CA . LEU A 1 91 ? 17.645 13.285 -7.943 1.00 77.31 91 LEU A CA 1
ATOM 775 C C . LEU A 1 91 ? 18.322 12.449 -9.045 1.00 77.31 91 LEU A C 1
ATOM 777 O O . LEU A 1 91 ? 19.412 12.794 -9.499 1.00 77.31 91 LEU A O 1
ATOM 781 N N . ARG A 1 92 ? 17.724 11.316 -9.426 1.00 82.44 92 ARG A N 1
ATOM 782 C CA . ARG A 1 92 ? 18.187 10.447 -10.509 1.00 82.44 92 ARG A CA 1
ATOM 783 C C . ARG A 1 92 ? 17.050 9.561 -10.976 1.00 82.44 92 ARG A C 1
ATOM 785 O O . ARG A 1 92 ? 16.227 9.160 -10.175 1.00 82.44 92 ARG A O 1
ATOM 792 N N . GLU A 1 93 ? 17.099 9.121 -12.219 1.00 89.88 93 GLU A N 1
ATOM 793 C CA . GLU A 1 93 ? 16.225 8.050 -12.685 1.00 89.88 93 GLU A CA 1
ATOM 794 C C . GLU A 1 93 ? 16.622 6.704 -12.064 1.00 89.88 93 GLU A C 1
ATOM 796 O O . GLU A 1 93 ? 17.809 6.366 -11.939 1.00 89.88 93 GLU A O 1
ATOM 801 N N . TYR A 1 94 ? 15.617 5.938 -11.653 1.00 92.62 94 TYR A N 1
ATOM 802 C CA . TYR A 1 94 ? 15.780 4.585 -11.135 1.00 92.62 94 TYR A CA 1
ATOM 803 C C . TYR A 1 94 ? 14.571 3.725 -11.488 1.00 92.62 94 TYR A C 1
ATOM 805 O O . TYR A 1 94 ? 13.487 4.228 -11.777 1.00 92.62 94 TYR A O 1
ATOM 813 N N . ASP A 1 95 ? 14.761 2.418 -11.466 1.00 95.88 95 ASP A N 1
ATOM 814 C CA . ASP A 1 95 ? 13.750 1.412 -11.731 1.00 95.88 95 ASP A CA 1
ATOM 815 C C . ASP A 1 95 ? 13.749 0.414 -10.575 1.00 95.88 95 ASP A C 1
ATOM 817 O O . ASP A 1 95 ? 14.787 -0.132 -10.209 1.00 95.88 95 ASP A O 1
ATOM 821 N N . ASN A 1 96 ? 12.582 0.226 -9.967 1.00 96.25 96 ASN A N 1
ATOM 822 C CA . ASN A 1 96 ? 12.408 -0.683 -8.847 1.00 96.25 96 ASN A CA 1
ATOM 823 C C . ASN A 1 96 ? 11.737 -1.999 -9.255 1.00 96.25 96 ASN A C 1
ATOM 825 O O . ASN A 1 96 ? 11.571 -2.836 -8.379 1.00 96.25 96 ASN A O 1
ATOM 829 N N . TRP A 1 97 ? 11.327 -2.203 -10.507 1.00 97.81 97 TRP A N 1
ATOM 830 C CA . TRP A 1 97 ? 10.466 -3.326 -10.905 1.00 97.81 97 TRP A CA 1
ATOM 831 C C . TRP A 1 97 ? 11.136 -4.286 -11.883 1.00 97.81 97 TRP A C 1
ATOM 833 O O . TRP A 1 97 ? 10.809 -5.467 -11.877 1.00 97.81 97 TRP A O 1
ATOM 843 N N . THR A 1 98 ? 12.079 -3.832 -12.706 1.00 97.31 98 THR A N 1
ATOM 844 C CA . THR A 1 98 ? 12.764 -4.732 -13.648 1.00 97.31 98 THR A CA 1
ATOM 845 C C . THR A 1 98 ? 13.935 -5.464 -12.990 1.00 97.31 98 THR A C 1
ATOM 847 O O . THR A 1 98 ? 14.665 -4.911 -12.162 1.00 97.31 98 THR A O 1
ATOM 850 N N . THR A 1 99 ? 14.141 -6.730 -13.364 1.00 94.38 99 THR A N 1
ATOM 851 C CA . THR A 1 99 ? 15.233 -7.570 -12.825 1.00 94.38 99 THR A CA 1
ATOM 852 C C . THR A 1 99 ? 16.619 -7.028 -13.190 1.00 94.38 99 THR A C 1
ATOM 854 O O . THR A 1 99 ? 17.545 -7.082 -12.385 1.00 94.38 99 THR A O 1
ATOM 857 N N . ASN A 1 100 ? 16.756 -6.448 -14.386 1.00 91.69 100 ASN A N 1
ATOM 858 C CA . ASN A 1 100 ? 18.027 -5.970 -14.942 1.00 91.69 100 ASN A CA 1
ATOM 859 C C . ASN A 1 100 ? 18.159 -4.435 -14.908 1.00 91.69 100 ASN A C 1
ATOM 861 O O . ASN A 1 100 ? 18.865 -3.840 -15.730 1.00 91.69 100 ASN A O 1
ATOM 865 N N . ALA A 1 101 ? 17.472 -3.779 -13.968 1.00 93.12 101 ALA A N 1
ATOM 866 C CA . ALA A 1 101 ? 17.516 -2.334 -13.788 1.00 93.12 101 ALA A CA 1
ATOM 867 C C . ALA A 1 101 ? 18.957 -1.817 -13.616 1.00 93.12 101 ALA A C 1
ATOM 869 O O . ALA A 1 101 ? 19.684 -2.206 -12.702 1.00 93.12 101 ALA A O 1
ATOM 870 N N . LYS A 1 102 ? 19.365 -0.858 -14.459 1.00 90.75 102 LYS A N 1
ATOM 871 C CA . LYS A 1 102 ? 20.705 -0.236 -14.396 1.00 90.75 102 LYS A CA 1
ATOM 872 C C . LYS A 1 102 ? 20.909 0.647 -13.160 1.00 90.75 102 LYS A C 1
ATOM 874 O O . LYS A 1 102 ? 22.039 0.896 -12.748 1.00 90.75 102 LYS A O 1
ATOM 879 N N . SER A 1 103 ? 19.824 1.180 -12.606 1.00 93.44 103 SER A N 1
ATOM 880 C CA . SER A 1 103 ? 19.816 2.120 -11.485 1.00 93.44 103 SER A CA 1
ATOM 881 C C . SER A 1 103 ? 18.596 1.820 -10.626 1.00 93.44 103 SER A C 1
ATOM 883 O O . SER A 1 103 ? 17.485 1.839 -11.138 1.00 93.44 103 SER A O 1
ATOM 885 N N . ILE A 1 104 ? 18.801 1.562 -9.333 1.00 93.62 104 ILE A N 1
ATOM 886 C CA . ILE A 1 104 ? 17.739 1.162 -8.391 1.00 93.62 104 ILE A CA 1
ATOM 887 C C . ILE A 1 104 ? 17.743 2.058 -7.149 1.00 93.62 104 ILE A C 1
ATOM 889 O O . ILE A 1 104 ? 18.812 2.556 -6.776 1.00 93.62 104 ILE A O 1
ATOM 893 N N . ASP A 1 105 ? 16.613 2.251 -6.462 1.00 90.81 105 ASP A N 1
ATOM 894 C CA . ASP A 1 105 ? 16.595 2.857 -5.119 1.00 90.81 105 ASP A CA 1
ATOM 895 C C . ASP A 1 105 ? 16.822 1.777 -4.051 1.00 90.81 105 ASP A C 1
ATOM 897 O O . ASP A 1 105 ? 15.955 0.943 -3.813 1.00 90.81 105 ASP A O 1
ATOM 901 N N . LYS A 1 106 ? 17.977 1.780 -3.377 1.00 89.56 106 LYS A N 1
ATOM 902 C CA . LYS A 1 106 ? 18.3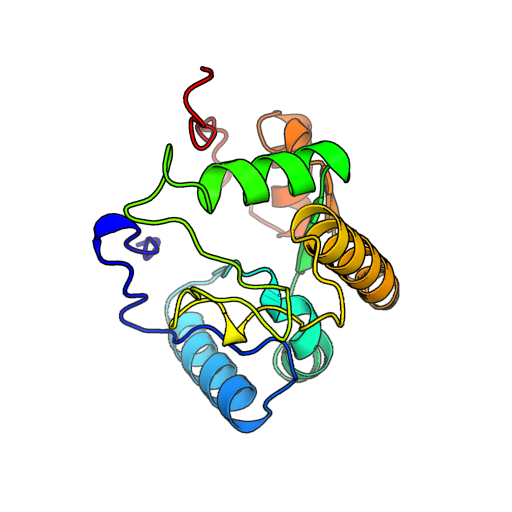56 0.709 -2.436 1.00 89.56 106 LYS A CA 1
ATOM 903 C C . LYS A 1 106 ? 17.402 0.541 -1.247 1.00 89.56 106 LYS A C 1
ATOM 905 O O . LYS A 1 106 ? 17.392 -0.530 -0.652 1.00 89.56 106 LYS A O 1
ATOM 910 N N . ILE A 1 107 ? 16.651 1.580 -0.880 1.00 88.75 107 ILE A N 1
ATOM 911 C CA . ILE A 1 107 ? 15.718 1.536 0.251 1.00 88.75 107 ILE A CA 1
ATOM 912 C C . ILE A 1 107 ? 14.386 0.943 -0.200 1.00 88.75 107 ILE A C 1
ATOM 914 O O . ILE A 1 107 ? 13.828 0.098 0.492 1.00 88.75 107 ILE A O 1
ATOM 918 N N . TRP A 1 108 ? 13.884 1.381 -1.355 1.00 89.75 108 TRP A N 1
ATOM 919 C CA . TRP A 1 108 ? 12.533 1.042 -1.807 1.00 89.75 108 TRP A CA 1
ATOM 920 C C . TRP A 1 108 ? 12.471 -0.158 -2.745 1.00 89.75 108 TRP A C 1
ATOM 922 O O . TRP A 1 108 ? 11.467 -0.856 -2.752 1.00 89.75 108 TRP A O 1
ATOM 932 N N . THR A 1 109 ? 13.529 -0.431 -3.510 1.00 94.56 109 THR A N 1
ATOM 933 C CA . THR A 1 109 ? 13.592 -1.559 -4.459 1.00 94.56 109 THR A CA 1
ATOM 934 C C . THR A 1 109 ? 13.216 -2.902 -3.831 1.00 94.56 109 THR A C 1
ATOM 936 O O . THR A 1 109 ? 12.505 -3.648 -4.502 1.00 94.56 109 THR A O 1
ATOM 939 N N . PRO A 1 110 ? 13.624 -3.239 -2.588 1.00 95.25 110 PRO A N 1
ATOM 940 C CA . PRO A 1 110 ? 13.214 -4.496 -1.960 1.00 95.25 110 PRO A CA 1
ATOM 941 C C . PRO A 1 110 ? 11.702 -4.618 -1.749 1.00 95.25 110 PRO A C 1
ATOM 943 O O . PRO A 1 110 ? 11.192 -5.729 -1.708 1.00 95.25 110 PRO A O 1
ATOM 946 N N . CYS A 1 111 ? 10.984 -3.499 -1.627 1.00 95.88 111 CYS A N 1
ATOM 947 C CA . CYS A 1 111 ? 9.540 -3.469 -1.393 1.00 95.88 111 CYS A CA 1
ATOM 948 C C . CYS A 1 111 ? 8.707 -3.796 -2.634 1.00 95.88 111 CYS A C 1
ATOM 950 O O . CYS A 1 111 ? 7.493 -3.901 -2.511 1.00 95.88 111 CYS A O 1
ATOM 952 N N . PHE A 1 112 ? 9.327 -3.896 -3.812 1.00 97.06 112 PHE A N 1
ATOM 953 C CA . PHE A 1 112 ? 8.641 -4.142 -5.078 1.00 97.06 112 PHE A CA 1
ATOM 9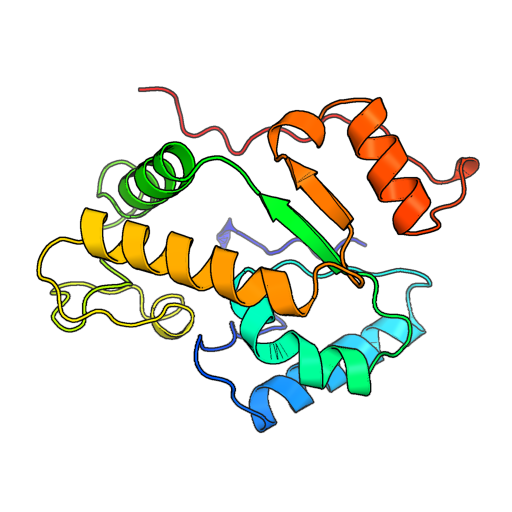54 C C . PHE A 1 112 ? 9.014 -5.515 -5.653 1.00 97.06 112 PHE A C 1
ATOM 956 O O . PHE A 1 112 ? 10.186 -5.905 -5.544 1.00 97.06 112 PHE A O 1
ATOM 963 N N . PRO A 1 113 ? 8.068 -6.198 -6.323 1.00 97.50 113 PRO A N 1
ATOM 964 C CA . PRO A 1 113 ? 8.362 -7.413 -7.077 1.00 97.50 113 PRO A CA 1
ATOM 965 C C . PRO A 1 113 ? 9.350 -7.134 -8.213 1.00 97.50 113 PRO A C 1
ATOM 967 O O . PRO A 1 113 ? 9.606 -5.978 -8.577 1.00 97.50 113 PRO A O 1
ATOM 970 N N . LYS A 1 114 ? 9.923 -8.207 -8.765 1.00 97.25 114 LYS A N 1
ATOM 971 C CA . LYS A 1 114 ? 10.801 -8.148 -9.938 1.00 97.25 114 LYS A CA 1
ATOM 972 C C . LYS A 1 114 ? 10.173 -8.879 -11.106 1.00 97.25 114 LYS A C 1
ATOM 974 O O . LYS A 1 114 ? 9.788 -10.035 -10.974 1.00 97.25 114 LYS A O 1
ATOM 979 N N . TYR A 1 115 ? 10.142 -8.211 -12.250 1.00 97.94 115 TYR A N 1
ATOM 980 C CA . TYR A 1 115 ? 9.643 -8.765 -13.498 1.00 97.94 115 TYR A CA 1
ATOM 981 C C . TYR A 1 115 ? 10.777 -8.933 -14.501 1.00 97.94 115 TYR A C 1
ATOM 983 O O . TYR A 1 115 ? 11.725 -8.137 -14.554 1.00 97.94 115 TYR A O 1
ATOM 991 N N . ASP A 1 116 ? 10.672 -9.989 -15.301 1.00 96.88 116 ASP A N 1
ATOM 992 C CA . ASP A 1 116 ? 11.560 -10.246 -16.430 1.00 96.88 116 ASP A CA 1
ATOM 993 C C . ASP A 1 116 ? 11.039 -9.521 -17.679 1.00 96.88 116 ASP A C 1
ATOM 995 O O . ASP A 1 116 ? 10.495 -10.112 -18.606 1.00 96.88 116 ASP A O 1
ATOM 999 N N . THR A 1 117 ? 11.144 -8.194 -17.653 1.00 96.06 117 THR A N 1
ATOM 1000 C CA . THR A 1 117 ? 10.919 -7.323 -18.809 1.00 96.06 117 THR A CA 1
ATOM 1001 C C . THR A 1 117 ? 11.965 -6.210 -18.816 1.00 96.06 117 THR A C 1
ATOM 1003 O O . THR A 1 117 ? 12.512 -5.835 -17.774 1.00 96.06 117 THR A O 1
ATOM 1006 N N . ALA A 1 118 ? 12.265 -5.693 -20.007 1.00 92.88 118 ALA A N 1
ATOM 1007 C CA . ALA A 1 118 ? 13.111 -4.519 -20.191 1.00 92.88 118 ALA A CA 1
ATOM 1008 C C . ALA A 1 118 ? 12.321 -3.200 -20.120 1.00 92.88 118 ALA A C 1
ATOM 1010 O O . ALA A 1 118 ? 12.936 -2.139 -20.000 1.00 92.88 118 ALA A O 1
ATOM 1011 N N . ASP A 1 119 ? 10.987 -3.246 -20.202 1.00 96.19 119 ASP A N 1
ATOM 1012 C CA . ASP A 1 119 ? 10.134 -2.060 -20.151 1.00 96.19 119 ASP A CA 1
ATOM 1013 C C . ASP A 1 119 ? 9.630 -1.813 -18.722 1.00 96.19 119 ASP A C 1
ATOM 1015 O O . ASP A 1 119 ? 8.814 -2.546 -18.162 1.00 96.19 119 ASP A O 1
ATOM 1019 N N . LYS A 1 120 ? 10.098 -0.716 -18.128 1.00 96.75 120 LYS A N 1
ATOM 1020 C CA . LYS A 1 120 ? 9.672 -0.261 -16.805 1.00 96.75 120 LYS A CA 1
ATOM 1021 C C . LYS A 1 120 ? 8.173 0.050 -16.736 1.00 96.75 120 LYS A C 1
ATOM 1023 O O . LYS A 1 120 ? 7.560 -0.206 -15.700 1.00 96.75 120 LYS A O 1
ATOM 1028 N N . LYS A 1 121 ? 7.570 0.607 -17.795 1.00 97.69 121 LYS A N 1
ATOM 1029 C CA . LYS A 1 121 ? 6.124 0.890 -17.835 1.00 97.69 121 LYS A CA 1
ATOM 1030 C C . LYS A 1 121 ? 5.338 -0.415 -17.752 1.00 97.69 121 LYS A C 1
ATOM 1032 O O . LYS A 1 121 ? 4.401 -0.509 -16.960 1.00 97.69 121 LYS A O 1
ATOM 1037 N N . GLU A 1 122 ? 5.752 -1.413 -18.527 1.00 98.25 122 GLU A N 1
ATOM 1038 C CA . GLU A 1 122 ? 5.180 -2.760 -18.482 1.00 98.25 122 GLU A CA 1
ATOM 1039 C C . GLU A 1 122 ? 5.330 -3.374 -17.084 1.00 98.25 122 GLU A C 1
ATOM 1041 O O . GLU A 1 122 ? 4.340 -3.816 -16.506 1.00 98.25 122 GLU A O 1
ATOM 1046 N N . ALA A 1 123 ? 6.527 -3.314 -16.492 1.00 98.44 123 ALA A N 1
ATOM 1047 C CA . ALA A 1 123 ? 6.798 -3.854 -15.159 1.00 98.44 123 ALA A CA 1
ATOM 1048 C C . ALA A 1 123 ? 5.919 -3.221 -14.061 1.00 98.44 123 ALA A C 1
ATOM 1050 O O . ALA A 1 123 ? 5.403 -3.920 -13.190 1.00 98.44 123 ALA A O 1
ATOM 1051 N N . ILE A 1 124 ? 5.691 -1.902 -14.112 1.00 98.50 124 ILE A N 1
ATOM 1052 C CA . ILE A 1 124 ? 4.765 -1.219 -13.191 1.00 98.50 124 ILE A CA 1
ATOM 1053 C C . ILE A 1 124 ? 3.315 -1.663 -13.447 1.00 98.50 124 ILE A C 1
ATOM 1055 O O . ILE A 1 124 ? 2.534 -1.804 -12.505 1.00 98.50 124 ILE A O 1
ATOM 1059 N N . GLY A 1 125 ? 2.946 -1.892 -14.709 1.00 98.56 125 GLY A N 1
ATOM 1060 C CA . GLY A 1 125 ? 1.633 -2.412 -15.083 1.00 98.56 125 GLY A CA 1
ATOM 1061 C C . GLY A 1 125 ? 1.375 -3.820 -14.541 1.00 98.56 125 GLY A C 1
ATOM 1062 O O . GLY A 1 125 ? 0.297 -4.059 -14.001 1.00 98.56 125 GLY A O 1
ATOM 1063 N N . LEU A 1 126 ? 2.365 -4.713 -14.634 1.00 98.62 126 LEU A N 1
ATOM 1064 C CA . LEU A 1 126 ? 2.322 -6.059 -14.051 1.00 98.62 126 LEU A CA 1
ATOM 1065 C C . LEU A 1 126 ? 2.191 -5.998 -12.526 1.00 98.62 126 LEU A C 1
ATOM 1067 O O . LEU A 1 126 ? 1.335 -6.670 -11.959 1.00 98.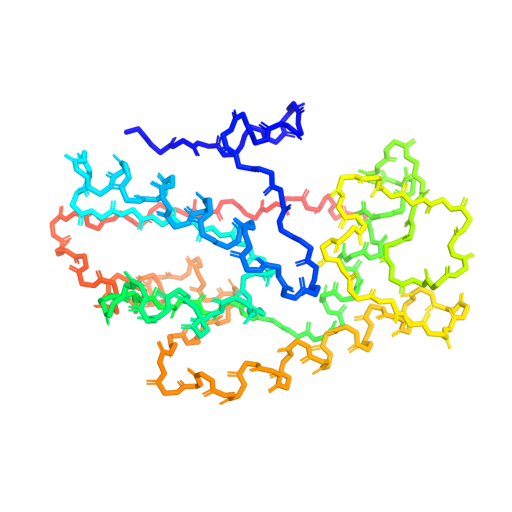62 126 LEU A O 1
ATOM 1071 N N . TYR A 1 127 ? 2.964 -5.120 -11.881 1.00 98.38 127 TYR A N 1
ATOM 1072 C CA . TYR A 1 127 ? 2.845 -4.849 -10.447 1.00 98.38 127 TYR A CA 1
ATOM 1073 C C . TYR A 1 127 ? 1.439 -4.424 -10.034 1.00 98.38 127 TYR A C 1
ATOM 1075 O O . TYR A 1 127 ? 0.913 -4.929 -9.044 1.00 98.38 127 TYR A O 1
ATOM 1083 N N . TYR A 1 128 ? 0.814 -3.512 -10.780 1.00 98.56 128 TYR A N 1
ATOM 1084 C CA . TYR A 1 128 ? -0.553 -3.093 -10.486 1.00 98.56 128 TYR A CA 1
ATOM 1085 C C . TYR A 1 128 ? -1.533 -4.269 -10.570 1.00 98.56 128 TYR A C 1
ATOM 1087 O O . TYR A 1 128 ? -2.347 -4.445 -9.665 1.00 98.56 128 TYR A O 1
ATOM 1095 N N . ASP A 1 129 ? -1.446 -5.080 -11.627 1.00 98.50 129 ASP A N 1
ATOM 1096 C CA . ASP A 1 129 ? -2.352 -6.217 -11.815 1.00 98.50 129 ASP A CA 1
ATOM 1097 C C . ASP A 1 129 ? -2.175 -7.262 -10.704 1.00 98.50 129 ASP A C 1
ATOM 1099 O O . ASP A 1 129 ? -3.164 -7.710 -10.125 1.00 98.50 129 ASP A O 1
ATOM 1103 N N . GLU A 1 130 ? -0.928 -7.593 -10.352 1.00 98.19 130 GLU A N 1
ATOM 1104 C CA . GLU A 1 130 ? -0.603 -8.505 -9.249 1.00 98.19 130 GLU A CA 1
ATOM 1105 C C . GLU A 1 130 ? -1.135 -7.980 -7.910 1.00 98.19 130 GLU A C 1
ATOM 1107 O O . GLU A 1 130 ? -1.778 -8.716 -7.158 1.00 98.19 130 GLU A O 1
ATOM 1112 N N . TYR A 1 131 ? -0.929 -6.689 -7.632 1.00 97.94 131 TYR A N 1
ATOM 1113 C CA . TYR A 1 131 ? -1.413 -6.041 -6.416 1.00 97.94 131 TYR A CA 1
ATOM 1114 C C . TYR A 1 131 ? -2.941 -6.115 -6.311 1.00 97.94 131 TYR A C 1
ATOM 1116 O O . TYR A 1 131 ? -3.482 -6.533 -5.285 1.00 97.94 131 TYR A O 1
ATOM 1124 N N . ILE A 1 132 ? -3.655 -5.736 -7.374 1.00 97.69 132 ILE A N 1
ATOM 1125 C CA . ILE A 1 132 ? -5.121 -5.752 -7.386 1.00 97.69 132 ILE A CA 1
ATOM 1126 C C . ILE A 1 132 ? -5.650 -7.183 -7.281 1.00 97.69 132 ILE A C 1
ATOM 1128 O O . ILE A 1 132 ? -6.592 -7.423 -6.524 1.00 97.69 132 ILE A O 1
ATOM 1132 N N . GLU A 1 133 ? -5.035 -8.156 -7.951 1.00 97.81 133 GLU A N 1
ATOM 1133 C CA . GLU A 1 133 ? -5.432 -9.560 -7.817 1.00 97.81 133 GLU A CA 1
ATOM 1134 C C . GLU A 1 133 ? -5.286 -10.050 -6.372 1.00 97.81 133 GLU A C 1
ATOM 1136 O O . GLU A 1 133 ? -6.230 -10.606 -5.804 1.00 97.81 133 GLU A O 1
ATOM 1141 N N . ALA A 1 134 ? -4.147 -9.770 -5.735 1.00 97.06 134 ALA A N 1
ATOM 1142 C CA . ALA A 1 134 ? -3.878 -10.176 -4.359 1.00 97.06 134 ALA A CA 1
ATOM 1143 C C . ALA A 1 134 ? -4.848 -9.540 -3.344 1.00 97.06 134 ALA A C 1
ATOM 1145 O O . ALA A 1 134 ? -5.181 -10.164 -2.330 1.00 97.06 134 ALA A O 1
ATOM 1146 N N . THR A 1 135 ? -5.385 -8.344 -3.617 1.00 97.31 135 THR A N 1
ATOM 1147 C CA . THR A 1 135 ? -6.381 -7.708 -2.731 1.00 97.31 135 THR A CA 1
ATOM 1148 C C . THR A 1 135 ? -7.692 -8.493 -2.647 1.00 97.31 135 THR A C 1
ATOM 1150 O O . THR A 1 135 ? -8.338 -8.492 -1.595 1.00 97.31 135 THR A O 1
ATOM 1153 N N . LYS A 1 136 ? -8.067 -9.250 -3.690 1.00 97.00 136 LYS A N 1
ATOM 1154 C CA . LYS A 1 136 ? -9.332 -10.010 -3.726 1.00 97.00 136 LYS A CA 1
ATOM 1155 C C . LYS A 1 136 ? -9.464 -10.999 -2.572 1.00 97.00 136 LYS A C 1
ATOM 1157 O O . LYS A 1 136 ? -10.572 -11.193 -2.069 1.00 97.00 136 LYS A O 1
ATOM 1162 N N . LYS A 1 137 ? -8.346 -11.562 -2.098 1.00 97.19 137 LYS A N 1
ATOM 1163 C CA . LYS A 1 137 ? -8.298 -12.455 -0.928 1.00 97.19 137 LYS A CA 1
ATOM 1164 C C . LYS A 1 137 ? -8.912 -11.820 0.324 1.00 97.19 137 LYS A C 1
ATOM 1166 O O . LYS A 1 137 ? -9.537 -12.512 1.124 1.00 97.19 137 LYS A O 1
ATOM 1171 N N . TYR A 1 138 ? -8.767 -10.508 0.487 1.00 96.25 138 TYR A N 1
ATOM 1172 C CA . TYR A 1 138 ? -9.170 -9.787 1.695 1.00 96.25 138 TYR A CA 1
ATOM 1173 C C . TYR A 1 138 ? -10.397 -8.897 1.480 1.00 96.25 138 TYR A C 1
ATOM 1175 O O . TYR A 1 138 ? -10.710 -8.086 2.350 1.00 96.25 138 TYR A O 1
ATOM 1183 N N . LYS A 1 139 ? -11.117 -9.039 0.357 1.00 94.56 139 LYS A N 1
ATOM 1184 C CA . LYS A 1 139 ? -12.236 -8.156 -0.020 1.00 94.56 139 LYS A CA 1
ATOM 1185 C C . LYS A 1 139 ? -13.289 -8.004 1.085 1.00 94.56 139 LYS A C 1
ATOM 1187 O O . LYS A 1 139 ? -13.757 -6.909 1.356 1.00 94.56 139 LYS A O 1
ATOM 1192 N N . ASN A 1 140 ? -13.594 -9.088 1.799 1.00 94.19 140 ASN A N 1
ATOM 1193 C CA . ASN A 1 140 ? -14.574 -9.086 2.896 1.00 94.19 140 ASN A CA 1
ATOM 1194 C C . ASN A 1 140 ? -14.023 -8.544 4.231 1.00 94.19 140 ASN A C 1
ATOM 1196 O O . ASN A 1 140 ? -14.728 -8.527 5.238 1.00 94.19 140 ASN A O 1
ATOM 1200 N N . ARG A 1 141 ? -12.745 -8.159 4.272 1.00 94.25 141 ARG A N 1
ATOM 1201 C CA . ARG A 1 141 ? -12.040 -7.640 5.454 1.00 94.25 141 ARG A CA 1
ATOM 1202 C C . ARG A 1 141 ? -11.572 -6.199 5.271 1.00 94.25 141 ARG A C 1
ATOM 1204 O O . ARG A 1 141 ? -11.102 -5.614 6.245 1.00 94.25 141 ARG A O 1
ATOM 1211 N N . MET A 1 142 ? -11.719 -5.626 4.078 1.00 96.19 142 MET A N 1
ATOM 1212 C CA . MET A 1 142 ? -11.272 -4.273 3.762 1.00 96.19 142 MET A CA 1
ATOM 1213 C C . MET A 1 142 ? -12.432 -3.327 3.457 1.00 96.19 142 MET A C 1
ATOM 1215 O O . MET A 1 142 ? -13.447 -3.726 2.891 1.00 96.19 142 MET A O 1
ATOM 1219 N N . LEU A 1 143 ? -12.250 -2.055 3.797 1.00 97.75 143 LEU A N 1
ATOM 1220 C CA . LEU A 1 143 ? -12.971 -0.965 3.154 1.00 97.75 143 LEU A CA 1
ATOM 1221 C C . LEU A 1 143 ? -12.210 -0.570 1.889 1.00 97.75 143 LEU A C 1
ATOM 1223 O O . LEU A 1 143 ? -11.078 -0.100 1.982 1.00 97.75 143 LEU A O 1
ATOM 1227 N N . GLU A 1 144 ? -12.846 -0.715 0.731 1.00 97.06 144 GLU A N 1
ATOM 1228 C CA . GLU A 1 144 ? -12.332 -0.187 -0.533 1.00 97.06 144 GLU A CA 1
ATOM 1229 C C . GLU A 1 144 ? -12.832 1.247 -0.743 1.00 97.06 144 GLU A C 1
ATOM 1231 O O . GLU A 1 144 ? -14.034 1.527 -0.637 1.00 97.06 144 GLU A O 1
ATOM 1236 N N . ILE A 1 145 ? -11.911 2.159 -1.046 1.00 96.75 145 ILE A N 1
ATOM 1237 C CA . ILE A 1 145 ? -12.226 3.554 -1.355 1.00 96.75 145 ILE A CA 1
ATOM 1238 C C . ILE A 1 145 ? -11.362 4.056 -2.510 1.00 96.75 145 ILE A C 1
ATOM 1240 O O . ILE A 1 145 ? -10.147 3.839 -2.529 1.00 96.75 145 ILE A O 1
ATOM 1244 N N . ASN A 1 146 ? -11.986 4.723 -3.482 1.00 95.12 146 ASN A N 1
ATOM 1245 C CA . ASN A 1 146 ? -11.234 5.367 -4.547 1.00 95.12 146 ASN A CA 1
ATOM 1246 C C . ASN A 1 146 ? -10.507 6.598 -3.980 1.00 95.12 146 ASN A C 1
ATOM 1248 O O . ASN A 1 146 ? -11.052 7.322 -3.146 1.00 95.12 146 ASN A O 1
ATOM 1252 N N . VAL A 1 147 ? -9.276 6.853 -4.423 1.00 91.81 147 VAL A N 1
ATOM 1253 C CA . VAL A 1 147 ? -8.481 8.008 -3.982 1.00 91.81 147 VAL A CA 1
ATOM 1254 C C . VAL A 1 147 ? -9.221 9.343 -4.146 1.00 91.81 147 VAL A C 1
ATOM 1256 O O . VAL A 1 147 ? -9.086 10.216 -3.291 1.00 91.81 147 VAL A O 1
ATOM 1259 N N . GLU A 1 148 ? -10.042 9.484 -5.188 1.00 90.44 148 GLU A N 1
ATOM 1260 C CA . GLU A 1 148 ? -10.826 10.691 -5.477 1.00 90.44 148 GLU A CA 1
ATOM 1261 C C . GLU A 1 148 ? -11.902 10.944 -4.410 1.00 90.44 148 GLU A C 1
ATOM 1263 O O . GLU A 1 148 ? -12.232 12.088 -4.095 1.00 90.44 148 GLU A O 1
ATOM 1268 N N . GLU A 1 149 ? -12.405 9.883 -3.776 1.00 92.31 149 GLU A N 1
ATOM 1269 C CA . GLU A 1 149 ? -13.420 9.978 -2.728 1.00 92.31 149 GLU A CA 1
ATOM 1270 C C . GLU A 1 149 ? -12.827 10.426 -1.384 1.00 92.31 149 GLU A C 1
ATOM 1272 O O . GLU A 1 149 ? -13.551 10.971 -0.550 1.00 92.31 149 GLU A O 1
ATOM 1277 N N . ILE A 1 150 ? -11.522 10.248 -1.149 1.00 90.25 150 ILE A N 1
ATOM 1278 C CA . ILE A 1 150 ? -10.883 10.516 0.157 1.00 90.25 150 ILE A CA 1
ATOM 1279 C C . ILE A 1 150 ? -10.980 11.989 0.565 1.00 90.25 150 ILE A C 1
ATOM 1281 O O . ILE A 1 150 ? -10.985 12.296 1.756 1.00 90.25 150 ILE A O 1
ATOM 1285 N N . ASN A 1 151 ? -11.085 12.906 -0.396 1.00 86.19 151 ASN A N 1
ATOM 1286 C CA . ASN A 1 151 ? -11.235 14.335 -0.120 1.00 86.19 151 ASN A CA 1
ATOM 1287 C C . ASN A 1 151 ? -12.694 14.810 -0.076 1.00 86.19 151 ASN A C 1
ATOM 1289 O O . ASN A 1 151 ? -12.957 15.949 0.317 1.00 86.19 151 ASN A O 1
ATOM 1293 N N . THR A 1 152 ? -13.651 13.943 -0.405 1.00 91.62 152 THR A N 1
ATOM 1294 C CA . THR A 1 152 ? -15.083 14.248 -0.285 1.00 91.62 152 THR A CA 1
ATOM 1295 C C . THR A 1 152 ? -15.544 14.151 1.170 1.00 91.62 152 THR A C 1
ATOM 1297 O O . THR A 1 152 ? -14.869 13.574 2.032 1.00 91.62 152 THR A O 1
ATOM 1300 N N . PHE A 1 153 ? -16.682 14.760 1.498 1.00 92.44 153 PHE A N 1
ATOM 1301 C CA . PHE A 1 153 ? -17.271 14.588 2.826 1.00 92.44 153 PHE A CA 1
ATOM 1302 C C . PHE A 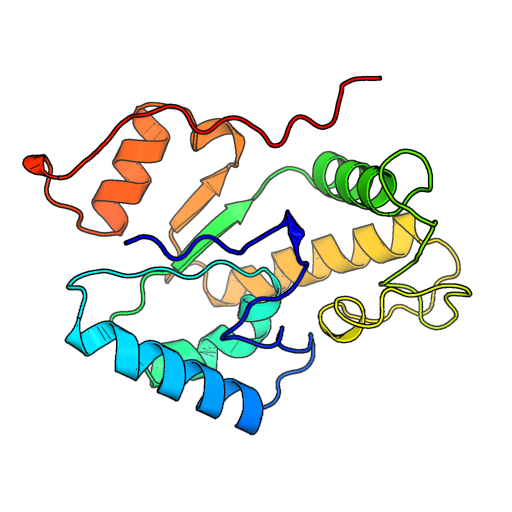1 153 ? -17.718 13.133 3.016 1.00 92.44 153 PHE A C 1
ATOM 1304 O O . PHE A 1 153 ? -17.355 12.500 4.005 1.00 92.44 153 PHE A O 1
ATOM 1311 N N . GLU A 1 154 ? -18.392 12.584 2.011 1.00 94.88 154 GLU A N 1
ATOM 1312 C CA . GLU A 1 154 ? -18.975 11.246 1.975 1.00 94.88 154 GLU A CA 1
ATOM 1313 C C . GLU A 1 154 ? -17.907 10.158 2.135 1.00 94.88 154 GLU A C 1
ATOM 1315 O O . GLU A 1 154 ? -18.035 9.278 2.990 1.00 94.88 154 GLU A O 1
ATOM 1320 N N . GLY A 1 155 ? -16.816 10.232 1.369 1.00 95.00 155 GLY A N 1
ATOM 1321 C CA . GLY A 1 155 ? -15.717 9.269 1.457 1.00 95.00 155 GLY A CA 1
ATOM 1322 C C . GLY A 1 155 ? -15.020 9.295 2.818 1.00 95.00 155 GLY A C 1
ATOM 1323 O O . GLY A 1 155 ? -14.736 8.241 3.393 1.00 95.00 155 GLY A O 1
ATOM 1324 N N . ARG A 1 156 ? -14.827 10.483 3.406 1.00 93.50 156 ARG A N 1
ATOM 1325 C CA . ARG A 1 156 ? -14.271 10.605 4.767 1.00 93.50 156 ARG A CA 1
ATOM 1326 C C . ARG A 1 156 ? -15.222 10.072 5.824 1.00 93.50 156 ARG A C 1
ATOM 1328 O O . ARG A 1 156 ? -14.771 9.377 6.732 1.00 93.50 156 ARG A O 1
ATOM 1335 N N . SER A 1 157 ? -16.521 10.341 5.706 1.00 95.19 157 SER A N 1
ATOM 1336 C CA . SER A 1 157 ? -17.524 9.776 6.612 1.00 95.19 157 SER A CA 1
ATOM 1337 C C . SER A 1 157 ? -17.511 8.248 6.567 1.00 95.19 157 SER A C 1
ATOM 1339 O O . SER A 1 157 ? -17.448 7.631 7.629 1.00 95.19 157 SER A O 1
ATOM 1341 N N . ARG A 1 158 ? -17.433 7.640 5.373 1.00 96.50 158 ARG A N 1
ATOM 1342 C CA . ARG A 1 158 ? -17.303 6.180 5.202 1.00 96.50 158 ARG A CA 1
ATOM 1343 C C . ARG A 1 158 ? -16.056 5.617 5.887 1.00 96.50 158 ARG A C 1
ATOM 1345 O O . ARG A 1 158 ? -16.155 4.617 6.597 1.00 96.50 158 ARG A O 1
ATOM 1352 N N . ILE A 1 159 ? -14.895 6.259 5.717 1.00 95.31 159 ILE A N 1
ATOM 1353 C CA . ILE A 1 159 ? -13.659 5.853 6.410 1.00 95.31 159 ILE A CA 1
ATOM 1354 C C . ILE A 1 159 ? -13.848 5.940 7.928 1.00 95.31 159 ILE A C 1
ATOM 1356 O O . ILE A 1 159 ? -13.550 4.983 8.640 1.00 95.31 159 ILE A O 1
ATOM 1360 N N . PHE A 1 160 ? -14.344 7.068 8.440 1.00 94.75 160 PHE A N 1
ATOM 1361 C CA . PHE A 1 160 ? -14.517 7.268 9.880 1.00 94.75 160 PHE A CA 1
ATOM 1362 C C . PHE A 1 160 ? -15.517 6.299 10.503 1.00 94.75 160 PHE A C 1
ATOM 1364 O O . PHE A 1 160 ? -15.318 5.883 11.641 1.00 94.75 160 PHE A O 1
ATOM 1371 N N . GLU A 1 161 ? -16.569 5.927 9.784 1.00 95.56 161 GLU A N 1
ATOM 1372 C CA . GLU A 1 161 ? -17.531 4.917 10.226 1.00 95.56 161 GLU A CA 1
ATOM 1373 C C . GLU A 1 161 ? -16.910 3.526 10.273 1.00 95.56 161 GLU A C 1
ATOM 1375 O O . GLU A 1 161 ? -17.017 2.852 11.293 1.00 95.56 161 GLU A O 1
ATOM 1380 N N . TYR A 1 162 ? -16.191 3.124 9.224 1.00 96.00 162 TYR A N 1
ATOM 1381 C CA . TYR A 1 162 ? -15.509 1.829 9.181 1.00 96.00 162 TYR A CA 1
ATOM 1382 C C . TYR A 1 162 ? -14.434 1.679 10.270 1.00 96.00 162 TYR A C 1
ATOM 1384 O O . TYR A 1 162 ? -14.287 0.608 10.866 1.00 96.00 162 TYR A O 1
ATOM 1392 N N . LEU A 1 163 ? -13.699 2.763 10.540 1.00 93.12 163 LEU A N 1
ATOM 1393 C CA . LEU A 1 163 ? -12.700 2.853 11.609 1.00 93.12 163 LEU A CA 1
ATOM 1394 C C . LEU A 1 163 ? -13.313 3.110 12.995 1.00 93.12 163 LEU A C 1
ATOM 1396 O O . LEU A 1 163 ? -12.566 3.239 13.962 1.00 93.12 163 LEU A O 1
ATOM 1400 N N . GLU A 1 164 ? -14.643 3.206 13.094 1.00 93.19 164 GLU A N 1
ATOM 1401 C CA . GLU A 1 164 ? -15.387 3.413 14.344 1.00 93.19 164 GLU A CA 1
ATOM 1402 C C . GLU A 1 164 ? -14.949 4.679 15.108 1.00 93.19 164 GLU A C 1
ATOM 1404 O O . GLU A 1 164 ? -14.989 4.749 16.337 1.00 93.19 164 GLU A O 1
ATOM 1409 N N . ILE A 1 165 ? -14.551 5.727 14.377 1.00 91.38 165 ILE A N 1
ATOM 1410 C CA . ILE A 1 165 ? -14.164 7.010 14.968 1.00 91.38 165 ILE A CA 1
ATOM 1411 C C . ILE A 1 165 ? -15.427 7.751 15.435 1.00 91.38 165 ILE A C 1
ATOM 1413 O O . ILE A 1 165 ? -16.305 8.051 14.604 1.00 91.38 165 ILE A O 1
ATOM 1417 N N . PRO A 1 166 ? -15.526 8.109 16.735 1.00 91.75 166 PRO A N 1
ATOM 1418 C CA . PRO A 1 166 ? -16.673 8.830 17.273 1.00 91.75 166 PRO A CA 1
ATOM 1419 C C . PRO A 1 166 ? -16.921 10.130 16.519 1.00 91.75 166 PRO A C 1
ATOM 1421 O O . PRO A 1 166 ? -15.974 10.855 16.214 1.00 91.75 166 PRO A O 1
ATOM 1424 N N . TYR A 1 167 ? -18.189 10.460 16.262 1.00 91.25 167 TYR A N 1
ATOM 1425 C CA . TYR A 1 167 ? -18.562 11.646 15.483 1.00 91.25 167 TYR A CA 1
ATOM 1426 C C . TYR A 1 167 ? -17.912 12.936 16.010 1.00 91.25 167 TYR A C 1
ATOM 1428 O O . TYR A 1 167 ? -17.368 13.715 15.234 1.00 91.25 167 TYR A O 1
ATOM 1436 N N . SER A 1 168 ? -17.868 13.108 17.335 1.00 92.12 168 SER A N 1
ATOM 1437 C CA . SER A 1 168 ? -17.235 14.250 18.012 1.00 92.12 168 SER A CA 1
ATOM 1438 C C . SER A 1 168 ? -15.721 14.371 17.791 1.00 92.12 168 SER A C 1
ATOM 1440 O O . SER A 1 168 ? -15.151 15.426 18.052 1.00 92.12 168 SER A O 1
ATOM 1442 N N . SER A 1 169 ? -15.062 13.304 17.333 1.00 89.69 169 SER A N 1
ATOM 1443 C CA . SER A 1 169 ? -13.616 13.247 17.079 1.00 89.69 169 SER A CA 1
ATOM 1444 C C . SER A 1 169 ? -13.259 13.349 15.592 1.00 89.69 169 SER A C 1
ATOM 1446 O O . SER A 1 169 ? -12.075 13.363 15.249 1.00 89.69 169 SER A O 1
ATOM 1448 N N . ARG A 1 170 ? -14.254 13.400 14.697 1.00 90.69 170 ARG A N 1
ATOM 1449 C CA . ARG A 1 170 ? -14.035 13.447 13.245 1.00 90.69 170 ARG A CA 1
ATOM 1450 C C . ARG A 1 170 ? -13.572 14.837 12.820 1.00 90.69 170 ARG A C 1
ATOM 1452 O O . ARG A 1 170 ? -14.132 15.845 13.242 1.00 90.69 170 ARG A O 1
ATOM 1459 N N . LYS A 1 171 ? -12.570 14.880 11.941 1.00 87.88 171 LYS A N 1
ATOM 1460 C CA . LYS A 1 171 ? -12.077 16.111 11.316 1.00 87.88 171 LYS A CA 1
ATOM 1461 C C . LYS A 1 171 ? -12.189 15.995 9.806 1.00 87.88 171 LYS A C 1
ATOM 1463 O O . LYS A 1 171 ? -11.702 15.030 9.228 1.00 87.88 171 LYS A O 1
ATOM 1468 N N . TYR A 1 172 ? -12.808 16.989 9.183 1.00 85.69 172 TYR A N 1
ATOM 1469 C CA . TYR A 1 172 ? -13.040 17.036 7.740 1.00 85.69 172 TYR A CA 1
ATOM 1470 C C . TYR A 1 172 ? -12.139 18.078 7.065 1.00 85.69 172 TYR A C 1
ATOM 1472 O O . TYR A 1 172 ? -12.552 18.774 6.136 1.00 85.69 172 TYR A O 1
ATOM 1480 N N . ASP A 1 173 ? -10.875 18.135 7.476 1.00 79.31 173 ASP A N 1
ATOM 1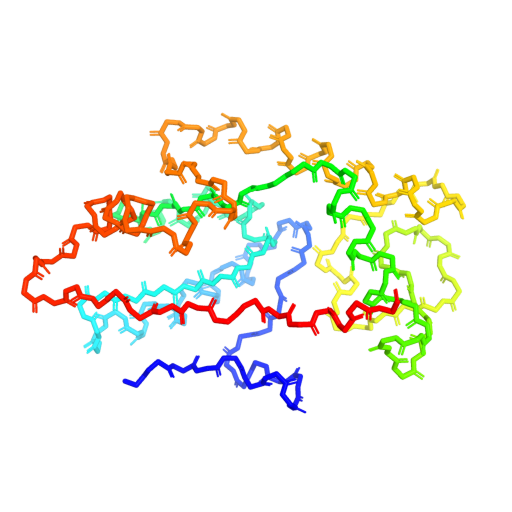481 C CA . ASP A 1 173 ? -9.863 18.962 6.821 1.00 79.31 173 ASP A CA 1
ATOM 1482 C C . ASP A 1 173 ? -9.465 18.332 5.477 1.00 79.31 173 ASP A C 1
ATOM 1484 O O . ASP A 1 173 ? -9.283 17.115 5.382 1.00 79.31 173 ASP A O 1
ATOM 1488 N N . ALA A 1 174 ? -9.401 19.136 4.412 1.00 65.94 174 ALA A N 1
ATOM 1489 C CA . ALA A 1 174 ? -8.997 18.648 3.094 1.00 65.94 174 ALA A CA 1
ATOM 1490 C C . ALA A 1 174 ? -7.534 18.184 3.130 1.00 65.94 174 ALA A C 1
ATOM 1492 O O . ALA A 1 174 ? -6.658 18.913 3.607 1.00 65.94 174 ALA A O 1
ATOM 1493 N N . VAL A 1 175 ? -7.261 16.991 2.602 1.00 64.38 175 VAL A N 1
ATOM 1494 C CA . VAL A 1 175 ? -5.891 16.507 2.437 1.00 64.38 175 VAL A CA 1
ATOM 1495 C C . VAL A 1 175 ? -5.391 17.054 1.110 1.00 64.38 175 VAL A C 1
ATOM 1497 O O . VAL A 1 175 ? -5.960 16.774 0.055 1.00 64.38 175 VAL A O 1
ATOM 1500 N N . ARG A 1 176 ? -4.337 17.872 1.152 1.00 58.19 176 ARG A N 1
ATOM 1501 C CA . ARG A 1 176 ? -3.689 18.330 -0.079 1.00 58.19 176 ARG A CA 1
ATOM 1502 C C . ARG A 1 176 ? -3.192 17.103 -0.831 1.00 58.19 176 ARG A C 1
ATOM 1504 O O . ARG A 1 176 ? -2.498 16.272 -0.244 1.00 58.19 176 ARG A O 1
ATOM 1511 N N . GLU A 1 177 ? -3.536 17.000 -2.111 1.00 53.84 177 GLU A N 1
ATOM 1512 C CA . GLU A 1 177 ? -2.845 16.070 -2.995 1.00 53.84 177 GLU A CA 1
ATOM 1513 C C . GLU A 1 177 ? -1.341 16.312 -2.863 1.00 53.84 177 GLU A C 1
ATOM 1515 O O . GLU A 1 177 ? -0.891 17.451 -2.685 1.00 53.84 177 GLU A O 1
ATOM 1520 N N . ASN A 1 178 ? -0.551 15.240 -2.946 1.00 48.69 178 ASN A N 1
ATOM 1521 C CA . ASN A 1 178 ? 0.842 15.429 -3.313 1.00 48.69 178 ASN A CA 1
ATOM 1522 C C . ASN A 1 178 ? 0.787 16.104 -4.677 1.00 48.69 178 ASN A C 1
ATOM 1524 O O . ASN A 1 178 ? 0.432 15.439 -5.647 1.00 48.69 178 ASN A O 1
ATOM 1528 N N . ALA A 1 179 ? 1.046 17.411 -4.717 1.00 40.44 179 ALA A N 1
ATOM 1529 C CA . ALA A 1 179 ? 1.169 18.156 -5.950 1.00 40.44 179 ALA A CA 1
ATOM 1530 C C . ALA A 1 179 ? 2.329 17.523 -6.720 1.00 40.44 179 ALA A C 1
ATOM 1532 O O . ALA A 1 179 ? 3.489 17.883 -6.533 1.00 40.44 179 ALA A O 1
ATOM 1533 N N . ILE A 1 180 ? 2.009 16.525 -7.539 1.00 43.28 180 ILE A N 1
ATOM 1534 C CA . ILE A 1 180 ? 2.700 16.323 -8.797 1.00 43.28 180 ILE A CA 1
ATOM 1535 C C . ILE A 1 180 ? 2.457 17.660 -9.475 1.00 43.28 180 ILE A C 1
ATOM 1537 O O . ILE A 1 180 ? 1.308 18.014 -9.748 1.00 43.28 180 ILE A O 1
ATOM 1541 N N . LEU A 1 181 ? 3.498 18.488 -9.531 1.00 33.59 181 LEU A N 1
ATOM 1542 C CA . LEU A 1 181 ? 3.441 19.737 -10.268 1.00 33.59 181 LEU A CA 1
ATOM 1543 C C . LEU A 1 181 ? 2.957 19.335 -11.657 1.00 33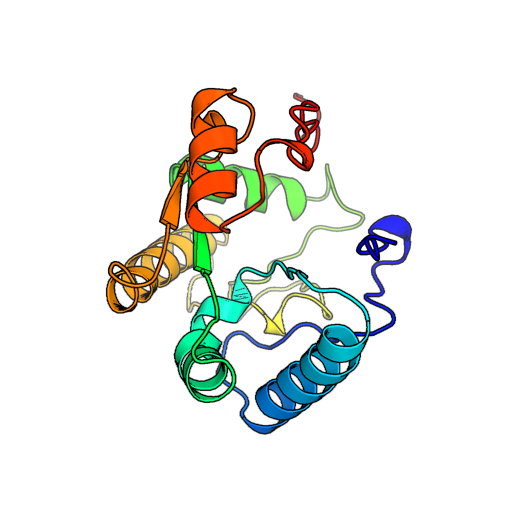.59 181 LEU A C 1
ATOM 1545 O O . LEU A 1 181 ? 3.671 18.625 -12.356 1.00 33.59 181 LEU A O 1
ATOM 1549 N N . ASN A 1 182 ? 1.715 19.692 -11.993 1.00 26.77 182 ASN A N 1
ATOM 1550 C CA . ASN A 1 182 ? 1.222 19.573 -13.353 1.00 26.77 182 ASN A CA 1
ATOM 1551 C C . ASN A 1 182 ? 2.216 20.362 -14.210 1.00 26.77 182 ASN A C 1
ATOM 1553 O O . ASN A 1 182 ? 2.242 21.593 -14.130 1.00 26.77 182 ASN A O 1
ATOM 1557 N N . LEU A 1 183 ? 3.093 19.642 -14.909 1.00 30.09 183 LEU A N 1
ATOM 1558 C CA . LEU A 1 183 ? 3.884 20.175 -16.007 1.00 30.09 183 LEU A CA 1
ATOM 1559 C C . LEU A 1 183 ? 2.961 20.331 -17.214 1.00 30.09 183 LEU A C 1
ATOM 1561 O O . LEU A 1 183 ? 2.223 19.364 -17.513 1.00 30.09 183 LEU A O 1
#

Secondary structure (DSSP, 8-state):
------TTTT--TT-PPPPSS--HHHHHHHHHHHHHHHTT-SS-----GGGGGGHHHHHHH-TT--EEEEE--HHHHHHHHHHHTSTTTSSS---SSBTT-SS--TTTGGGS--BS-S-HHHHHHHHHHHHHHHHGGGGGGEEEEEGGGGGSHHHHHHHHHHTT--GGG---PPPPP------

Radius of gyration: 17.45 Å; chains: 1; bounding box: 40×34×45 Å

Foldseek 3Di:
DQPDPPPVVNDPVQAQADFLADDVVSLVSVLVSVVVCVVPDVDDDDDDLSCLNVVVVVCVSPVPDAAAAEDDDLVVQLVVVQLCQPVVNDVHHWALAEPPTPHHDPRCSRSYYYDPDPDSSVRSSVRVVVSVVSCVVCVVRYHYDYPVCCLPPVSQVVVCVSSVPDPVRGDNDGDDDPPPPPD